Protein AF-A0A7X6I5W0-F1 (afdb_monomer)

Organism: NCBI:txid2606681

Radius of gyration: 17.78 Å; Cα contacts (8 Å, |Δi|>4): 27; ch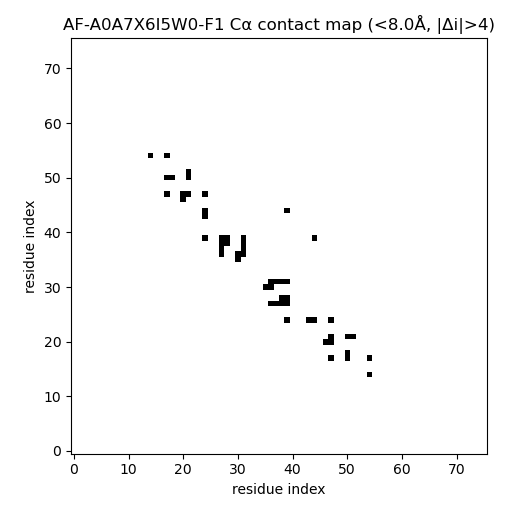ains: 1; bounding box: 40×14×54 Å

Solvent-accessible surface area (backbone atoms only — not comparable to full-atom values): 4269 Å² total; per-residue (Å²): 133,67,66,67,58,54,51,52,52,55,48,53,53,50,52,52,53,42,51,52,49,39,54,51,46,51,53,35,51,51,38,31,73,73,74,82,42,74,72,70,49,73,67,56,55,51,50,35,53,51,39,54,49,51,52,54,54,48,53,54,50,51,53,51,52,52,51,55,51,51,56,60,62,72,73,112

Secondary structure (DSSP, 8-state):
--HHHHHHHHHHHHHHHHHHHHHHHHHHHHHHHTTSSPPPPHHHHHHHHHHHHHHHHHHHHHHHHHHHHHHHHTT-

Foldseek 3Di:
DDPVVVVVVVVVVVLVVLVVLLVVVVVQVVCVVVPDHDHDDPVSVVSNVVSVVVVVVVVVVVVVVVVVVVVVVVVD

Mean predicted aligned error: 11.26 Å

pLDDT: mean 71.44, std 7.82, range [47.72, 84.31]

Sequence (76 aa):
MNDSAQLVAQWASFDEAAFAAARRLERALDAWSDAAGEPPTPADVHSARRLRFVANHRLRWILFQTRRAQERLRLI

Structure (mmCIF, N/CA/C/O backbone):
data_AF-A0A7X6I5W0-F1
#
_entry.id   AF-A0A7X6I5W0-F1
#
loop_
_atom_site.group_PDB
_atom_site.id
_atom_site.type_symbol
_atom_site.label_atom_id
_atom_site.label_alt_id
_atom_site.label_comp_id
_atom_site.label_asym_id
_atom_site.label_entity_id
_atom_site.label_seq_id
_atom_site.pdbx_PDB_ins_code
_atom_site.Cartn_x
_atom_site.Cartn_y
_atom_site.Cartn_z
_atom_site.occupancy
_atom_site.B_iso_or_equiv
_atom_site.auth_seq_id
_atom_site.auth_comp_id
_atom_site.auth_asym_id
_atom_site.auth_atom_id
_atom_site.pdbx_PDB_model_num
ATOM 1 N N . MET A 1 1 ? 5.560 3.888 31.624 1.00 47.72 1 MET A N 1
ATOM 2 C CA . MET A 1 1 ? 5.711 4.649 30.362 1.00 47.72 1 MET A CA 1
ATOM 3 C C . MET A 1 1 ? 5.073 3.834 29.249 1.00 47.72 1 MET A C 1
ATOM 5 O O . MET A 1 1 ? 5.023 2.623 29.364 1.00 47.72 1 MET A O 1
ATOM 9 N N . ASN A 1 2 ? 4.426 4.507 28.303 1.00 55.72 2 ASN A N 1
ATOM 10 C CA . ASN A 1 2 ? 3.269 4.011 27.555 1.00 55.72 2 ASN A CA 1
ATOM 11 C C . ASN A 1 2 ? 3.660 3.262 26.261 1.00 55.72 2 ASN A C 1
ATOM 13 O O . ASN A 1 2 ? 3.733 3.883 25.200 1.00 55.72 2 ASN A O 1
ATOM 17 N N . ASP A 1 3 ? 3.861 1.942 26.343 1.00 62.19 3 ASP A N 1
ATOM 18 C CA . ASP A 1 3 ? 4.183 1.062 25.198 1.00 62.19 3 ASP A CA 1
ATOM 19 C C . ASP A 1 3 ? 3.159 1.167 24.054 1.00 62.19 3 ASP A C 1
ATOM 21 O O . ASP A 1 3 ? 3.503 1.080 22.876 1.00 62.19 3 ASP A O 1
ATOM 25 N N . SER A 1 4 ? 1.897 1.448 24.389 1.00 57.16 4 SER A N 1
ATOM 26 C CA . SER A 1 4 ? 0.813 1.600 23.412 1.00 57.16 4 SER A CA 1
ATOM 27 C C . SER A 1 4 ? 1.004 2.824 22.512 1.00 57.16 4 SER A C 1
ATOM 29 O O . SER A 1 4 ? 0.686 2.772 21.327 1.00 57.16 4 SER A O 1
ATOM 31 N N . ALA A 1 5 ? 1.547 3.925 23.043 1.00 60.84 5 ALA A N 1
ATOM 32 C CA . ALA A 1 5 ? 1.782 5.141 22.262 1.00 60.84 5 ALA A CA 1
ATOM 33 C C . ALA A 1 5 ? 2.946 4.969 21.274 1.00 60.84 5 ALA A C 1
ATOM 35 O O . ALA A 1 5 ? 2.867 5.444 20.142 1.00 60.84 5 ALA A O 1
ATOM 36 N N . GLN A 1 6 ? 3.994 4.240 21.670 1.00 64.12 6 GLN A N 1
ATOM 37 C CA . GLN A 1 6 ? 5.093 3.869 20.773 1.00 64.12 6 GLN A CA 1
ATOM 38 C C . GLN A 1 6 ? 4.629 2.927 19.661 1.00 64.12 6 GLN A C 1
ATOM 40 O O . GLN A 1 6 ? 5.007 3.118 18.507 1.00 64.12 6 GLN A O 1
ATOM 45 N N . LEU A 1 7 ? 3.764 1.963 19.987 1.00 59.62 7 LEU A N 1
ATOM 46 C CA . LEU A 1 7 ? 3.152 1.069 19.006 1.00 59.62 7 LEU A CA 1
ATOM 47 C C . LEU A 1 7 ? 2.303 1.840 17.989 1.00 59.62 7 LEU A C 1
ATOM 49 O O . LEU A 1 7 ? 2.459 1.642 16.789 1.00 59.62 7 LEU A O 1
ATOM 53 N N . VAL A 1 8 ? 1.458 2.771 18.445 1.00 64.38 8 VAL A N 1
ATOM 54 C CA . VAL A 1 8 ? 0.651 3.624 17.554 1.00 64.38 8 VAL A CA 1
ATOM 55 C C . VAL A 1 8 ? 1.535 4.498 16.659 1.00 64.38 8 VAL A C 1
ATOM 57 O O . VAL A 1 8 ? 1.269 4.595 15.464 1.00 64.38 8 VAL A O 1
ATOM 60 N N . ALA A 1 9 ? 2.609 5.084 17.194 1.00 65.62 9 ALA A N 1
ATOM 61 C CA . ALA A 1 9 ? 3.535 5.910 16.419 1.00 65.62 9 ALA A CA 1
ATOM 62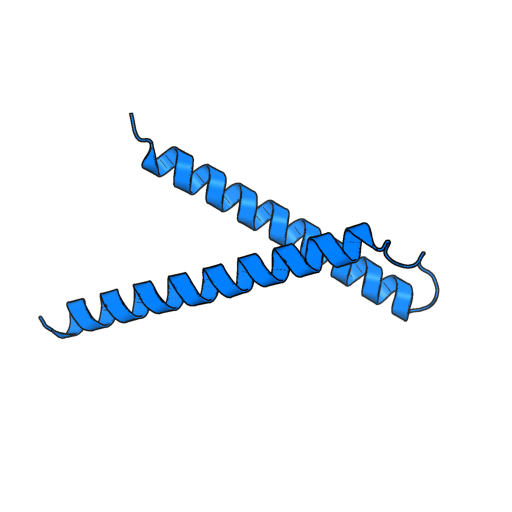 C C . ALA A 1 9 ? 4.323 5.102 15.370 1.00 65.62 9 ALA A C 1
ATOM 64 O O . ALA A 1 9 ? 4.439 5.535 14.225 1.00 65.62 9 ALA A O 1
ATOM 65 N N . GLN A 1 10 ? 4.816 3.909 15.725 1.00 64.50 10 GLN A N 1
ATOM 66 C CA . GLN A 1 10 ? 5.461 2.994 14.772 1.00 64.50 10 GLN A CA 1
ATOM 67 C C . GLN A 1 10 ? 4.500 2.522 13.680 1.00 64.50 10 GLN A C 1
ATOM 69 O O . GLN A 1 10 ? 4.902 2.272 12.547 1.00 64.50 10 GLN A O 1
ATOM 74 N N . TRP A 1 11 ? 3.223 2.367 14.017 1.00 62.31 11 TRP A N 1
ATOM 75 C CA . TRP A 1 11 ? 2.218 1.913 13.067 1.00 62.31 11 TRP A CA 1
ATOM 76 C C . TRP A 1 11 ? 1.826 3.028 12.098 1.00 62.31 11 TRP A C 1
ATOM 78 O O . TRP A 1 11 ? 1.732 2.778 10.900 1.00 62.31 11 TRP A O 1
ATOM 88 N N . ALA A 1 12 ? 1.688 4.261 12.591 1.00 66.00 12 ALA A N 1
ATOM 89 C CA . ALA A 1 12 ? 1.456 5.431 11.752 1.00 66.00 12 ALA A CA 1
ATOM 90 C C . ALA A 1 12 ? 2.609 5.667 10.761 1.00 66.00 12 ALA A C 1
ATOM 92 O O . ALA A 1 12 ? 2.361 5.906 9.581 1.00 66.00 12 ALA A O 1
ATOM 93 N N . SER A 1 13 ? 3.864 5.528 11.208 1.00 70.75 13 SER A N 1
ATOM 94 C CA . SER A 1 13 ? 5.026 5.698 10.326 1.00 70.75 13 SER A CA 1
ATOM 95 C C . SER A 1 13 ? 5.149 4.586 9.279 1.00 70.75 13 SER A C 1
ATOM 97 O O . SER A 1 13 ? 5.538 4.849 8.140 1.00 70.75 13 SER A O 1
ATOM 99 N N . PHE A 1 14 ? 4.773 3.350 9.625 1.00 72.44 14 PHE A N 1
ATOM 100 C CA . PHE A 1 14 ? 4.709 2.247 8.666 1.00 72.44 14 PHE A CA 1
ATOM 101 C C . PHE A 1 14 ? 3.649 2.493 7.583 1.00 72.44 14 PHE A C 1
ATOM 103 O O . PHE A 1 14 ? 3.934 2.292 6.402 1.00 72.44 14 PHE A O 1
ATOM 110 N N . ASP A 1 15 ? 2.453 2.952 7.965 1.00 71.88 15 ASP A N 1
ATOM 111 C CA . ASP A 1 15 ? 1.378 3.262 7.017 1.00 71.88 15 ASP A CA 1
ATOM 112 C C . ASP A 1 15 ? 1.773 4.420 6.077 1.00 71.88 15 ASP A C 1
ATOM 114 O O . ASP A 1 15 ? 1.516 4.349 4.874 1.00 71.88 15 ASP A O 1
ATOM 118 N N . GLU A 1 16 ? 2.477 5.441 6.575 1.00 72.50 16 GLU A N 1
ATOM 119 C CA . GLU A 1 16 ? 2.979 6.554 5.756 1.00 72.50 16 GLU A CA 1
ATOM 120 C C . GLU A 1 16 ? 4.043 6.100 4.739 1.00 72.50 16 GLU A C 1
ATOM 122 O O . GLU A 1 16 ? 3.949 6.410 3.545 1.00 72.50 16 GLU A O 1
ATOM 127 N N . ALA A 1 17 ? 5.015 5.291 5.176 1.00 72.12 17 ALA A N 1
ATOM 128 C CA . ALA A 1 17 ? 6.037 4.721 4.297 1.00 72.12 17 ALA A CA 1
ATOM 129 C C . ALA A 1 17 ? 5.429 3.779 3.241 1.00 72.12 17 ALA A C 1
ATOM 131 O O . ALA A 1 17 ? 5.811 3.814 2.067 1.00 72.12 17 ALA A O 1
ATOM 132 N N . ALA A 1 18 ? 4.442 2.972 3.639 1.00 68.69 18 ALA A N 1
ATOM 133 C CA . ALA A 1 18 ? 3.686 2.101 2.749 1.00 68.69 18 ALA A CA 1
ATOM 134 C C . ALA A 1 18 ? 2.951 2.896 1.661 1.00 68.69 18 ALA A C 1
ATOM 136 O O . ALA A 1 18 ? 3.003 2.541 0.480 1.00 68.69 18 ALA A O 1
ATOM 137 N N . PHE A 1 19 ? 2.297 3.993 2.042 1.00 70.8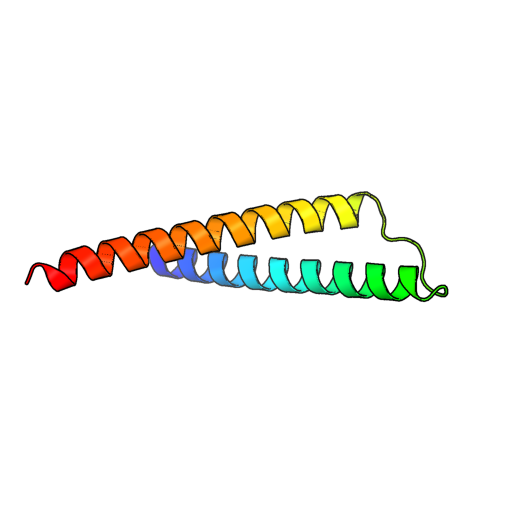8 19 PHE A N 1
ATOM 138 C CA . PHE A 1 19 ? 1.564 4.850 1.115 1.00 70.88 19 PHE A CA 1
ATOM 139 C C . PHE A 1 19 ? 2.503 5.568 0.137 1.00 70.88 19 PHE A C 1
ATOM 141 O O . PHE A 1 19 ? 2.217 5.656 -1.060 1.00 70.88 19 PHE A O 1
ATOM 148 N N . ALA A 1 20 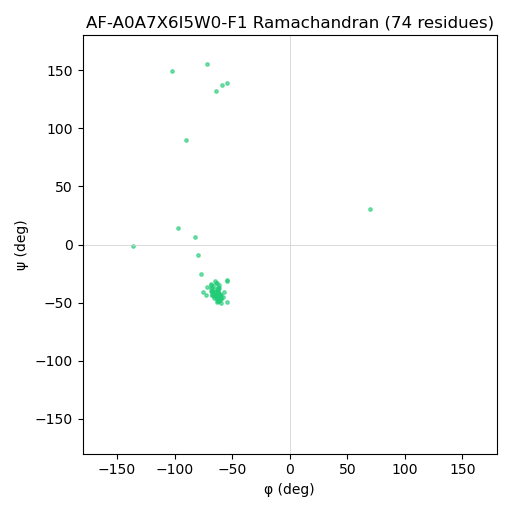? 3.657 6.038 0.620 1.00 75.19 20 ALA A N 1
ATOM 149 C CA . ALA A 1 20 ? 4.680 6.663 -0.213 1.00 75.19 20 ALA A CA 1
ATOM 150 C C . ALA A 1 20 ? 5.249 5.689 -1.258 1.00 75.19 20 ALA A C 1
ATOM 152 O O . ALA A 1 20 ? 5.370 6.045 -2.433 1.00 75.19 20 ALA A O 1
ATOM 153 N N . ALA A 1 21 ? 5.544 4.450 -0.858 1.00 73.00 21 ALA A N 1
ATOM 154 C CA . ALA A 1 21 ? 6.042 3.416 -1.762 1.00 73.00 21 ALA A CA 1
ATOM 155 C C . ALA A 1 21 ? 4.979 2.963 -2.780 1.00 73.00 21 ALA A C 1
ATOM 157 O O . ALA A 1 21 ? 5.297 2.817 -3.960 1.00 73.00 21 ALA A O 1
ATOM 158 N N . ALA A 1 22 ? 3.713 2.823 -2.370 1.00 71.94 22 ALA A N 1
ATOM 159 C CA . ALA A 1 22 ? 2.611 2.527 -3.288 1.00 71.94 22 ALA A CA 1
ATOM 160 C C . ALA A 1 22 ? 2.432 3.634 -4.342 1.00 71.94 22 ALA A C 1
ATOM 162 O O . ALA A 1 22 ? 2.384 3.336 -5.534 1.00 71.94 22 ALA A O 1
ATOM 163 N N . ARG A 1 23 ? 2.444 4.911 -3.927 1.00 76.00 23 ARG A N 1
ATOM 164 C CA . ARG A 1 23 ? 2.381 6.052 -4.858 1.00 76.00 23 ARG A CA 1
ATOM 165 C C . ARG A 1 23 ? 3.588 6.139 -5.785 1.00 76.00 23 ARG A C 1
ATOM 167 O O . ARG A 1 23 ? 3.454 6.616 -6.908 1.00 76.00 23 ARG A O 1
ATOM 174 N N . ARG A 1 24 ? 4.775 5.734 -5.323 1.00 76.31 24 ARG A N 1
ATOM 175 C CA . ARG A 1 24 ? 5.973 5.686 -6.171 1.00 76.31 24 ARG A CA 1
ATOM 176 C C . ARG A 1 24 ? 5.834 4.613 -7.247 1.00 76.31 24 ARG A C 1
ATOM 178 O O . ARG A 1 24 ? 6.184 4.893 -8.389 1.00 76.31 24 ARG A O 1
ATOM 185 N N . LEU A 1 25 ? 5.287 3.441 -6.907 1.00 73.75 25 LEU A N 1
ATOM 186 C CA . LEU A 1 25 ? 5.013 2.417 -7.911 1.00 73.75 25 LEU A CA 1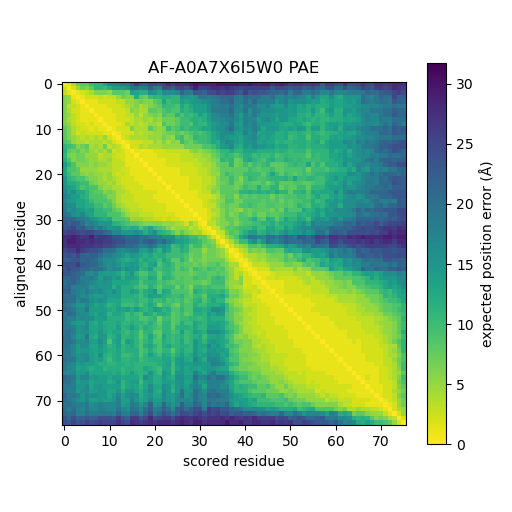
ATOM 187 C C . LEU A 1 25 ? 3.928 2.864 -8.896 1.00 73.75 25 LEU A C 1
ATOM 189 O O . LEU A 1 25 ? 4.124 2.674 -10.086 1.00 73.75 25 LEU A O 1
ATOM 193 N N . GLU A 1 26 ? 2.824 3.463 -8.437 1.00 75.50 26 GLU A N 1
ATOM 194 C CA . GLU A 1 26 ? 1.777 3.978 -9.341 1.00 75.50 26 GLU A CA 1
ATOM 195 C C . GLU A 1 26 ? 2.359 4.945 -10.370 1.00 75.50 26 GLU A C 1
ATOM 197 O O . GLU A 1 26 ? 2.207 4.723 -11.563 1.00 75.50 26 GLU A O 1
ATOM 202 N N . ARG A 1 27 ? 3.146 5.935 -9.932 1.00 74.31 27 ARG A N 1
ATOM 203 C CA . ARG A 1 27 ? 3.802 6.865 -10.864 1.00 74.31 27 ARG A CA 1
ATOM 204 C C . ARG A 1 27 ? 4.781 6.180 -11.812 1.00 74.31 27 ARG A C 1
ATOM 206 O O . ARG A 1 27 ? 4.905 6.609 -12.950 1.00 74.31 27 ARG A O 1
ATOM 213 N N . ALA A 1 28 ? 5.507 5.164 -11.345 1.00 70.25 28 ALA A N 1
ATOM 214 C CA . ALA A 1 28 ? 6.423 4.407 -12.195 1.00 70.25 28 ALA A CA 1
ATOM 215 C C . ALA A 1 28 ? 5.667 3.565 -13.236 1.00 70.25 28 ALA A C 1
ATOM 217 O O . ALA A 1 28 ? 6.110 3.466 -14.375 1.00 70.25 28 ALA A O 1
ATOM 218 N N . LEU A 1 29 ? 4.519 2.991 -12.864 1.00 71.06 29 LEU A N 1
ATOM 219 C CA . LEU A 1 29 ? 3.636 2.263 -13.773 1.00 71.06 29 LEU A CA 1
ATOM 220 C C . LEU A 1 29 ? 2.990 3.197 -14.800 1.00 71.06 29 LEU A C 1
ATOM 222 O O . LEU A 1 29 ? 2.989 2.853 -15.978 1.00 71.06 29 LEU A O 1
ATOM 226 N N . ASP A 1 30 ? 2.511 4.369 -14.379 1.00 74.81 30 ASP A N 1
ATOM 227 C CA . ASP A 1 30 ? 1.948 5.388 -15.273 1.00 74.81 30 ASP A CA 1
ATOM 228 C C . ASP A 1 30 ? 3.019 5.897 -16.254 1.00 74.81 30 ASP A C 1
ATOM 230 O O . ASP A 1 30 ? 2.818 5.868 -17.464 1.00 74.81 30 ASP A O 1
ATOM 234 N N . ALA A 1 31 ? 4.216 6.244 -15.763 1.00 68.88 31 ALA A N 1
ATOM 235 C CA . ALA A 1 31 ? 5.326 6.705 -16.604 1.00 68.88 31 ALA A CA 1
ATOM 236 C C . ALA A 1 31 ? 5.847 5.632 -17.581 1.00 68.88 31 ALA A C 1
ATOM 238 O O . ALA A 1 31 ? 6.324 5.957 -18.672 1.00 68.88 31 ALA A O 1
ATOM 239 N N . TRP A 1 32 ? 5.777 4.354 -17.196 1.00 66.56 32 TRP A N 1
ATOM 240 C CA . TRP A 1 32 ? 6.085 3.235 -18.085 1.00 66.56 32 TRP A CA 1
ATOM 241 C C . TRP A 1 32 ? 4.984 3.028 -19.135 1.00 66.56 32 TRP A C 1
ATOM 243 O O . TRP A 1 32 ? 5.291 2.851 -20.314 1.00 66.56 32 TRP A O 1
ATOM 253 N N . SER A 1 33 ? 3.714 3.106 -18.728 1.00 68.62 33 SER A N 1
ATOM 254 C CA . SER A 1 33 ? 2.553 3.009 -19.622 1.00 68.62 33 SER A CA 1
ATOM 255 C C . SER A 1 33 ? 2.537 4.126 -20.673 1.00 68.62 33 SER A C 1
ATOM 257 O O . SER A 1 33 ? 2.166 3.875 -21.817 1.00 68.62 33 SER A O 1
ATOM 259 N N . ASP A 1 34 ? 2.996 5.327 -20.311 1.00 70.19 34 ASP A N 1
ATOM 260 C CA . ASP A 1 34 ? 3.049 6.506 -21.186 1.00 70.19 34 ASP A CA 1
ATOM 261 C C . ASP A 1 34 ? 4.278 6.540 -22.125 1.00 70.19 34 ASP A C 1
ATOM 263 O O . ASP A 1 34 ? 4.476 7.504 -22.864 1.00 70.19 34 ASP A O 1
ATOM 267 N N . ALA A 1 35 ? 5.081 5.468 -22.164 1.00 60.25 35 ALA A N 1
ATOM 268 C CA . ALA A 1 35 ? 6.146 5.235 -23.149 1.00 60.25 35 ALA A CA 1
ATOM 269 C C . ALA A 1 35 ? 7.401 6.145 -23.077 1.00 60.25 35 ALA A C 1
ATOM 271 O O . ALA A 1 35 ? 8.080 6.327 -24.090 1.00 60.25 35 ALA A O 1
ATOM 272 N N . ALA A 1 36 ? 7.790 6.640 -21.890 1.00 56.91 36 ALA A N 1
ATOM 273 C CA . ALA A 1 36 ? 9.091 7.313 -21.685 1.00 56.91 36 ALA A CA 1
ATOM 274 C C . ALA A 1 36 ? 9.857 6.919 -20.397 1.00 56.91 36 ALA A C 1
ATOM 276 O O . ALA A 1 36 ? 10.957 7.423 -20.165 1.00 56.91 36 ALA A O 1
ATOM 277 N N . GLY A 1 37 ? 9.306 6.040 -19.551 1.00 62.38 37 GLY A N 1
ATOM 278 C CA . GLY A 1 37 ? 9.918 5.611 -18.286 1.00 62.38 37 GLY A CA 1
ATOM 279 C C . GLY A 1 37 ? 10.572 4.226 -18.335 1.00 62.38 37 GLY A C 1
ATOM 280 O O . GLY A 1 37 ? 10.112 3.327 -19.039 1.00 62.38 37 GLY A O 1
ATOM 281 N N . GLU A 1 38 ? 11.629 4.035 -17.544 1.00 66.88 38 GLU A N 1
ATOM 282 C CA . GLU A 1 38 ? 12.236 2.720 -17.319 1.00 66.88 38 GLU A CA 1
ATOM 283 C C . GLU A 1 38 ? 11.227 1.792 -16.613 1.00 66.88 38 GLU A C 1
ATOM 285 O O . GLU A 1 38 ? 10.574 2.231 -15.658 1.00 66.88 38 GLU A O 1
ATOM 290 N N . PRO A 1 39 ? 11.035 0.540 -17.082 1.00 69.31 39 PRO A N 1
ATOM 291 C CA . PRO A 1 39 ? 10.067 -0.374 -16.488 1.00 69.31 39 PRO A CA 1
ATOM 292 C C . PRO A 1 39 ? 10.311 -0.546 -14.983 1.00 69.31 39 PRO A C 1
ATOM 294 O O . PRO A 1 39 ? 11.463 -0.684 -14.560 1.00 69.31 39 PRO A O 1
ATOM 297 N N . PRO A 1 40 ? 9.245 -0.589 -14.160 1.00 71.00 40 PRO A N 1
ATOM 298 C CA . PRO A 1 40 ? 9.395 -0.832 -12.734 1.00 71.00 40 PRO A CA 1
ATOM 299 C C . PRO A 1 40 ? 10.081 -2.178 -12.506 1.00 71.00 40 PRO A C 1
ATOM 301 O O . PRO A 1 40 ? 9.759 -3.181 -13.153 1.00 71.00 40 PRO A O 1
ATOM 304 N N . THR A 1 41 ? 11.025 -2.218 -11.568 1.00 78.31 41 THR A N 1
ATOM 305 C CA . THR A 1 41 ? 11.777 -3.447 -11.324 1.00 78.31 41 THR A CA 1
ATOM 306 C C . THR A 1 41 ? 10.885 -4.494 -10.641 1.00 78.31 41 THR A C 1
ATOM 308 O O . THR A 1 41 ? 9.932 -4.148 -9.931 1.00 78.31 41 THR A O 1
ATOM 311 N N . PRO A 1 42 ? 11.186 -5.800 -10.774 1.0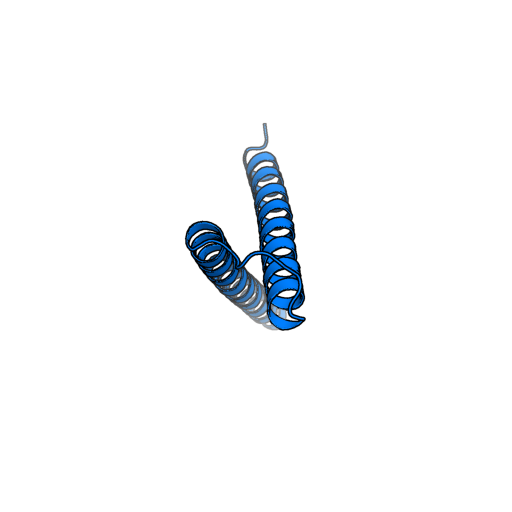0 74.12 42 PRO A N 1
ATOM 312 C CA . PRO A 1 42 ? 10.435 -6.849 -10.080 1.00 74.12 42 PRO A CA 1
ATOM 313 C C . PRO A 1 42 ? 10.352 -6.641 -8.557 1.00 74.12 42 PRO A C 1
ATOM 315 O O . PRO A 1 42 ? 9.351 -7.003 -7.932 1.00 74.12 42 PRO A O 1
ATOM 318 N N . ALA A 1 43 ? 11.380 -6.027 -7.960 1.00 74.69 43 ALA A N 1
ATOM 319 C CA . ALA A 1 43 ? 11.420 -5.686 -6.542 1.00 74.69 43 ALA A CA 1
ATOM 320 C C . ALA A 1 43 ? 10.398 -4.597 -6.172 1.00 74.69 43 ALA A C 1
ATOM 322 O O . ALA A 1 43 ? 9.729 -4.717 -5.140 1.00 74.69 43 ALA A O 1
ATOM 323 N N . ASP A 1 44 ? 10.220 -3.582 -7.022 1.00 72.69 44 ASP A N 1
ATOM 324 C CA . ASP A 1 44 ? 9.232 -2.516 -6.822 1.00 72.69 44 ASP A CA 1
ATOM 325 C C . ASP A 1 44 ? 7.805 -3.075 -6.877 1.00 72.69 44 ASP A C 1
ATOM 327 O O . ASP A 1 44 ? 6.974 -2.803 -6.004 1.00 72.69 44 ASP A O 1
ATOM 331 N N . VAL A 1 45 ? 7.542 -3.948 -7.856 1.00 75.19 45 VAL A N 1
ATOM 332 C CA . VAL A 1 45 ? 6.242 -4.612 -8.026 1.00 75.19 45 VAL A CA 1
ATOM 333 C C . VAL A 1 45 ? 5.926 -5.520 -6.834 1.00 75.19 45 VAL A C 1
ATOM 335 O O . VAL A 1 45 ? 4.810 -5.490 -6.302 1.00 75.19 45 VAL A O 1
ATOM 338 N N . HIS A 1 46 ? 6.898 -6.315 -6.374 1.00 75.06 46 HIS A N 1
ATOM 339 C CA . HIS A 1 46 ? 6.716 -7.189 -5.214 1.00 75.06 46 HIS A CA 1
ATOM 340 C C . HIS A 1 46 ? 6.465 -6.385 -3.932 1.00 75.06 46 HIS A C 1
ATOM 342 O O . HIS A 1 46 ? 5.546 -6.701 -3.168 1.00 75.06 46 HIS A O 1
ATOM 348 N N . SER A 1 47 ? 7.235 -5.315 -3.726 1.00 75.88 47 SER A N 1
ATOM 349 C CA . SER A 1 47 ? 7.101 -4.434 -2.566 1.00 75.88 47 SER A CA 1
ATOM 350 C C . SER A 1 47 ? 5.722 -3.784 -2.526 1.00 75.88 47 SER A C 1
ATOM 352 O O . SER A 1 47 ? 5.024 -3.892 -1.520 1.00 75.88 47 SER A O 1
ATOM 354 N N . ALA A 1 48 ? 5.249 -3.206 -3.629 1.00 72.06 48 ALA A N 1
ATOM 355 C CA . ALA A 1 48 ? 3.927 -2.590 -3.640 1.00 72.06 48 ALA A CA 1
ATOM 356 C C . ALA A 1 48 ? 2.784 -3.604 -3.527 1.00 72.06 48 ALA A C 1
ATOM 358 O O . ALA A 1 48 ? 1.776 -3.313 -2.885 1.00 72.06 48 ALA A O 1
ATOM 359 N N . ARG A 1 49 ? 2.917 -4.811 -4.098 1.00 77.69 49 ARG A N 1
ATOM 360 C CA . ARG A 1 49 ? 1.910 -5.872 -3.923 1.00 77.69 49 ARG A CA 1
ATOM 361 C C . ARG A 1 49 ? 1.791 -6.267 -2.452 1.00 77.69 49 ARG A C 1
ATOM 363 O O . ARG A 1 49 ? 0.677 -6.410 -1.946 1.00 77.69 49 ARG A O 1
ATOM 370 N N . ARG A 1 50 ? 2.925 -6.385 -1.754 1.00 81.38 50 ARG A N 1
ATOM 371 C CA . ARG A 1 50 ? 2.968 -6.639 -0.309 1.00 81.38 50 ARG A CA 1
ATOM 372 C C . ARG A 1 50 ? 2.331 -5.495 0.478 1.00 81.38 50 ARG A C 1
ATOM 374 O O . ARG A 1 50 ? 1.498 -5.752 1.342 1.00 81.38 50 ARG A O 1
ATOM 381 N N . LEU A 1 51 ? 2.655 -4.247 0.145 1.00 77.00 51 LEU A N 1
ATOM 382 C CA . LEU A 1 51 ? 2.077 -3.066 0.791 1.00 77.00 51 LEU A CA 1
ATOM 383 C C . LEU A 1 51 ? 0.562 -2.973 0.576 1.00 77.00 51 LEU A C 1
ATOM 385 O O . LEU A 1 51 ? -0.183 -2.778 1.533 1.00 77.00 51 LEU A O 1
ATOM 389 N N . ARG A 1 52 ? 0.081 -3.219 -0.647 1.00 75.00 52 ARG A N 1
ATOM 390 C CA . ARG A 1 52 ? -1.353 -3.255 -0.972 1.00 75.00 52 ARG A CA 1
ATOM 391 C C . ARG A 1 52 ? -2.090 -4.354 -0.212 1.00 75.00 52 ARG A C 1
ATOM 393 O O . ARG A 1 52 ? -3.221 -4.144 0.223 1.00 75.00 52 ARG A O 1
ATOM 400 N N . PHE A 1 53 ? -1.469 -5.521 -0.041 1.00 81.06 53 PHE A N 1
ATOM 401 C CA . PHE A 1 53 ? -2.029 -6.597 0.774 1.00 81.06 53 PHE A CA 1
ATOM 402 C C . PHE A 1 53 ? -2.159 -6.177 2.243 1.00 81.06 53 PHE A C 1
ATOM 404 O O . PHE A 1 53 ? -3.239 -6.313 2.819 1.00 81.06 53 PHE A O 1
ATOM 411 N N . VAL A 1 54 ? -1.093 -5.621 2.828 1.00 79.50 54 VAL A N 1
ATOM 412 C CA . VAL A 1 54 ? -1.088 -5.176 4.230 1.00 79.50 54 VAL A CA 1
ATOM 413 C C . VAL A 1 54 ? -2.113 -4.064 4.457 1.00 79.50 54 VAL A C 1
ATOM 415 O O . VAL A 1 54 ? -2.918 -4.179 5.379 1.00 79.50 54 VAL A O 1
ATOM 418 N N . ALA A 1 55 ? -2.166 -3.056 3.583 1.00 73.94 55 ALA A N 1
ATOM 419 C CA . ALA A 1 55 ? -3.136 -1.964 3.662 1.00 73.94 55 ALA A CA 1
ATOM 420 C C . ALA A 1 55 ? -4.591 -2.469 3.592 1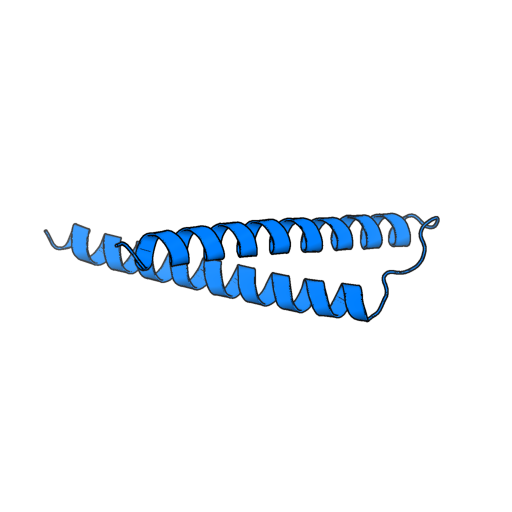.00 73.94 55 ALA A C 1
ATOM 422 O O . ALA A 1 55 ? -5.416 -2.114 4.433 1.00 73.94 55 ALA A O 1
ATOM 423 N N . ASN A 1 56 ? -4.909 -3.366 2.649 1.00 75.44 56 ASN A N 1
ATOM 424 C CA . ASN A 1 56 ? -6.248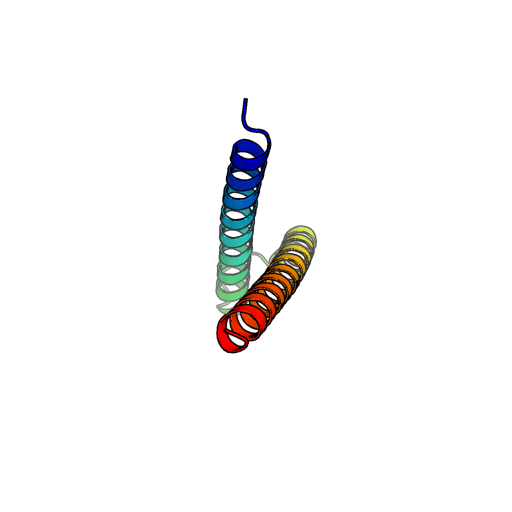 -3.959 2.547 1.00 75.44 56 ASN A CA 1
ATOM 425 C C . ASN A 1 56 ? -6.614 -4.805 3.771 1.00 75.44 56 ASN A C 1
ATOM 427 O O . ASN A 1 56 ? -7.740 -4.730 4.268 1.00 75.44 56 ASN A O 1
ATOM 431 N N . HIS A 1 57 ? -5.677 -5.618 4.262 1.00 83.94 57 HIS A N 1
ATOM 432 C CA . HIS A 1 57 ? -5.883 -6.414 5.468 1.00 83.94 57 HIS A CA 1
ATOM 433 C C . HIS A 1 57 ? -6.168 -5.514 6.679 1.00 83.94 57 HIS A C 1
ATOM 435 O O . HIS A 1 57 ? -7.096 -5.763 7.449 1.00 83.94 57 HIS A O 1
ATOM 441 N N . ARG A 1 58 ? -5.408 -4.425 6.812 1.00 78.56 58 ARG A N 1
ATOM 442 C CA . ARG A 1 58 ? -5.549 -3.433 7.879 1.00 78.56 58 ARG A CA 1
ATOM 443 C C . ARG A 1 58 ? -6.902 -2.730 7.841 1.00 78.56 58 ARG A C 1
ATOM 445 O O . ARG A 1 58 ? -7.589 -2.689 8.858 1.00 78.56 58 ARG A O 1
ATOM 452 N N . LEU A 1 59 ? -7.311 -2.241 6.670 1.00 76.31 59 LEU A N 1
ATOM 453 C CA . LEU A 1 59 ? -8.606 -1.589 6.481 1.00 76.31 59 LEU A CA 1
ATOM 454 C C . LEU A 1 59 ? -9.755 -2.525 6.867 1.00 76.31 59 LEU A C 1
ATOM 456 O O . LEU A 1 59 ? -10.654 -2.132 7.607 1.00 76.31 59 LEU A O 1
ATOM 460 N N . ARG A 1 60 ? -9.696 -3.790 6.431 1.00 77.06 60 ARG A N 1
ATOM 461 C CA . ARG A 1 60 ? -10.682 -4.811 6.815 1.00 77.06 60 ARG A CA 1
ATOM 462 C C . ARG A 1 60 ? -10.733 -5.023 8.324 1.00 77.06 60 ARG A C 1
ATOM 464 O O . ARG A 1 60 ? -11.822 -5.111 8.885 1.00 77.06 60 ARG A O 1
ATOM 471 N N . TRP A 1 61 ? -9.577 -5.084 8.980 1.00 82.25 61 TRP A N 1
ATOM 472 C CA . TRP A 1 61 ? -9.510 -5.234 10.431 1.00 82.25 61 TRP A CA 1
ATOM 473 C C . TRP A 1 61 ? -10.102 -4.024 11.168 1.00 82.25 61 TRP A C 1
ATOM 475 O O . TRP A 1 61 ? -10.892 -4.212 12.090 1.00 82.25 61 TRP A O 1
ATOM 485 N N . ILE A 1 62 ? -9.799 -2.796 10.733 1.00 79.12 62 ILE A N 1
ATOM 486 C CA . ILE A 1 62 ? -10.381 -1.569 11.304 1.00 79.12 62 ILE A CA 1
ATOM 487 C C . ILE A 1 62 ? -11.904 -1.590 11.159 1.00 79.12 62 ILE A C 1
ATOM 489 O O . ILE A 1 62 ? -12.609 -1.446 12.153 1.00 79.12 62 ILE A O 1
ATOM 493 N N . LEU A 1 63 ? -12.415 -1.854 9.952 1.00 75.62 63 LEU A N 1
ATOM 494 C CA . LEU A 1 63 ? -13.856 -1.940 9.694 1.00 75.62 63 LEU A CA 1
ATOM 495 C C . LEU A 1 63 ? -14.538 -2.990 10.581 1.00 75.62 63 LEU A C 1
ATOM 497 O O . LEU A 1 63 ? -15.620 -2.741 11.113 1.00 75.62 63 LEU A O 1
ATOM 501 N N . PHE A 1 64 ? -13.894 -4.143 10.784 1.00 83.19 64 PHE A N 1
ATOM 502 C CA . PHE A 1 64 ? -14.383 -5.177 11.694 1.00 83.19 64 PHE A CA 1
ATOM 503 C C . PHE A 1 64 ? -14.469 -4.679 13.145 1.00 83.19 64 PHE A C 1
ATOM 505 O O . PHE A 1 64 ? -15.503 -4.853 13.790 1.00 83.19 64 PHE A O 1
ATOM 512 N N . GLN A 1 65 ? -13.422 -4.024 13.657 1.00 80.31 65 GLN A N 1
ATOM 513 C CA . GLN A 1 65 ? -13.424 -3.484 15.022 1.00 80.31 65 GLN A CA 1
ATOM 514 C C . GLN A 1 65 ? -14.461 -2.373 15.196 1.00 80.31 65 GLN A C 1
ATOM 516 O O . GLN A 1 65 ? -15.184 -2.364 16.191 1.00 80.31 65 GLN A O 1
ATOM 521 N N . THR A 1 66 ? -14.585 -1.469 14.222 1.00 73.75 66 THR A N 1
ATOM 522 C CA . THR A 1 66 ? -15.583 -0.395 14.242 1.00 73.75 66 THR A CA 1
ATOM 523 C C . THR A 1 66 ? -16.997 -0.959 14.268 1.00 73.75 66 THR A C 1
ATOM 525 O O . THR A 1 66 ? -17.798 -0.538 15.100 1.00 73.75 66 THR A O 1
ATOM 528 N N . ARG A 1 67 ? -17.301 -1.958 13.428 1.00 81.56 67 ARG A N 1
ATOM 529 C CA . ARG A 1 67 ? -18.607 -2.629 13.441 1.00 81.56 67 ARG A CA 1
ATOM 530 C C . ARG A 1 67 ? -18.887 -3.279 14.795 1.00 81.56 67 ARG A C 1
ATOM 532 O O . ARG A 1 67 ? -19.955 -3.075 15.361 1.00 81.56 67 ARG A O 1
ATOM 539 N N . ARG A 1 68 ? -17.909 -3.998 15.350 1.00 84.31 68 ARG A N 1
ATOM 540 C CA . ARG A 1 68 ? -18.033 -4.637 16.666 1.00 84.31 68 ARG A CA 1
ATOM 541 C C . ARG A 1 68 ? -18.257 -3.614 17.784 1.00 84.31 68 ARG A C 1
ATOM 543 O O . ARG A 1 68 ? -19.017 -3.872 18.713 1.00 84.31 68 ARG A O 1
ATOM 550 N N . ALA A 1 69 ? -17.608 -2.453 17.712 1.00 75.56 69 ALA A N 1
ATOM 551 C CA . ALA A 1 69 ? -17.816 -1.364 18.660 1.00 75.56 69 ALA A CA 1
ATOM 552 C C . ALA A 1 69 ? -19.224 -0.761 18.526 1.00 75.56 69 ALA A C 1
ATOM 554 O O . ALA A 1 69 ? -19.897 -0.562 19.532 1.00 75.56 69 ALA A O 1
ATOM 555 N N . GLN A 1 70 ? -19.704 -0.544 17.298 1.00 75.06 70 GLN A N 1
ATOM 556 C CA . GLN A 1 70 ? -21.065 -0.068 17.038 1.00 75.06 70 GLN A CA 1
ATOM 557 C C . GLN A 1 70 ? -22.132 -1.051 17.531 1.00 75.06 70 GLN A C 1
ATOM 559 O O . GLN A 1 70 ? -23.118 -0.621 18.114 1.00 75.06 70 GLN A O 1
ATOM 564 N N . GLU A 1 71 ? -21.943 -2.359 17.342 1.00 83.38 71 GLU A N 1
ATOM 565 C CA . GLU A 1 71 ? -22.855 -3.392 17.856 1.00 83.38 71 GLU A CA 1
ATOM 566 C C . GLU A 1 71 ? -22.915 -3.383 19.391 1.00 83.38 71 GLU A C 1
ATOM 568 O O . GLU A 1 71 ? -23.996 -3.488 19.960 1.00 83.38 71 GLU A O 1
ATOM 573 N N . ARG A 1 72 ? -21.781 -3.171 20.070 1.00 71.81 72 ARG A N 1
ATOM 574 C CA . ARG A 1 72 ? -21.742 -3.027 21.537 1.00 71.81 72 ARG A CA 1
ATOM 575 C C . ARG A 1 72 ? -22.426 -1.752 22.025 1.00 71.81 72 ARG A C 1
ATOM 577 O O . ARG A 1 72 ? -23.071 -1.786 23.062 1.00 71.81 72 ARG A O 1
ATOM 584 N N . LEU A 1 73 ? -22.286 -0.650 21.289 1.00 73.81 73 LEU A N 1
ATOM 585 C CA . LEU A 1 73 ? -22.898 0.637 21.633 1.00 73.81 73 LEU A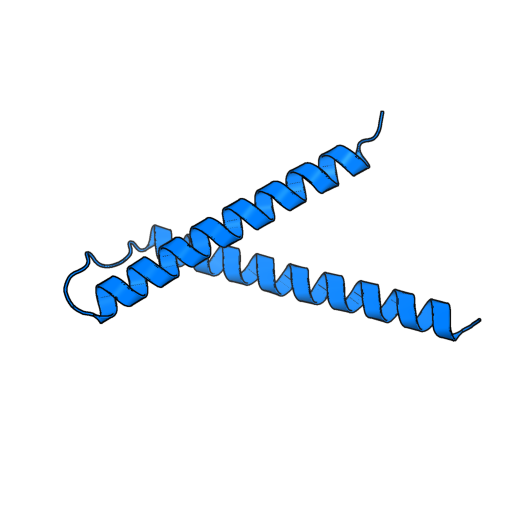 CA 1
ATOM 586 C C . LEU A 1 73 ? -24.396 0.698 21.309 1.00 73.81 73 LEU A C 1
ATOM 588 O O . LEU A 1 73 ? -25.109 1.459 21.943 1.00 73.81 73 LEU A O 1
ATOM 592 N N . ARG A 1 74 ? -24.879 -0.092 20.342 1.00 68.19 74 ARG A N 1
ATOM 593 C CA . ARG A 1 74 ? -26.311 -0.223 20.006 1.00 68.19 74 ARG A CA 1
ATOM 594 C C . ARG A 1 74 ? -27.087 -1.145 20.953 1.00 68.19 74 ARG A C 1
ATOM 596 O O . ARG A 1 74 ? -28.302 -1.232 20.833 1.00 68.19 74 ARG A O 1
ATOM 603 N N . LEU A 1 75 ? -26.390 -1.866 21.830 1.00 55.69 75 LEU A N 1
ATOM 604 C CA . LEU A 1 75 ? -26.969 -2.749 22.849 1.00 55.69 75 LEU A CA 1
ATOM 605 C C . LEU A 1 75 ? -27.084 -2.067 24.230 1.00 55.69 75 LEU A C 1
ATOM 607 O O . LEU A 1 75 ? -27.291 -2.759 25.226 1.00 55.69 75 LEU A O 1
ATOM 611 N N . ILE A 1 76 ? -26.947 -0.737 24.285 1.00 48.28 76 ILE A N 1
ATOM 612 C CA . ILE A 1 76 ? -27.225 0.123 25.448 1.00 48.28 76 ILE A CA 1
ATOM 613 C C . ILE A 1 76 ? -28.385 1.041 25.066 1.00 48.28 76 ILE A C 1
ATOM 615 O O . ILE A 1 76 ? -29.288 1.215 25.910 1.00 48.28 76 ILE A O 1
#